Protein AF-A0A6G1E5D6-F1 (afdb_monomer)

InterPro domains:
  IPR006311 Twin-arginine translocation pathway, signal sequence [PS51318] (1-27)

Sequence (152 aa):
MAARRFLLRAIALGLGSAAAGSLHAVATWKPPESVLNFIPVIRDHLLESVQGLQSALLRAHPLYGAHLRDVRARARAEIDLKRVDAVGPDGDSSAATDLRLLLALLAARDGRTDEALRLYAEAARDSPFDKRPRALAYHLCCMCGRREEARW

Solvent-accessible surface area (backbone atoms only — not comparable to full-atom values): 8348 Å² total; per-residue (Å²): 120,69,68,62,59,51,51,52,51,53,50,53,54,55,50,49,56,56,47,49,55,53,50,49,55,58,70,70,55,78,78,58,80,90,44,62,88,46,42,69,64,53,50,49,54,51,52,50,51,52,40,45,52,52,15,61,76,69,75,46,81,44,80,49,73,70,53,34,54,50,52,50,53,50,45,52,54,50,32,58,53,36,55,60,55,31,73,44,100,83,33,67,52,62,63,32,38,53,44,35,51,50,54,16,54,54,28,41,73,74,68,37,48,68,62,14,45,52,34,22,52,52,33,31,67,78,36,75,85,52,62,60,33,37,54,52,38,29,51,49,22,53,76,70,70,39,57,88,74,35,84,97

Stru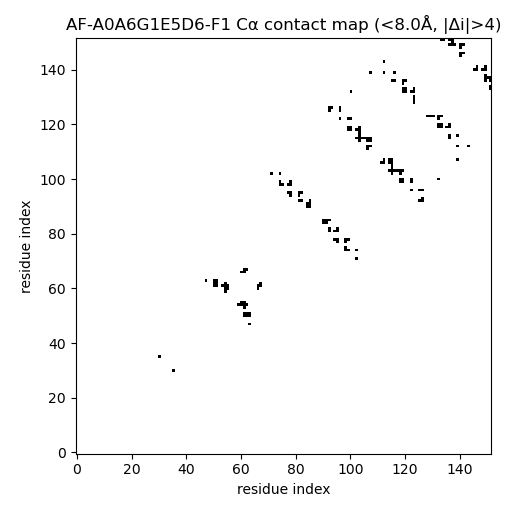cture (mmCIF, N/CA/C/O backbone):
data_AF-A0A6G1E5D6-F1
#
_entry.id   AF-A0A6G1E5D6-F1
#
loop_
_atom_site.group_PDB
_atom_site.id
_atom_site.type_symbol
_atom_site.label_atom_id
_atom_site.label_alt_id
_atom_site.label_comp_id
_atom_site.label_asym_id
_atom_site.label_entity_id
_atom_site.label_seq_id
_atom_site.pdbx_PDB_ins_code
_atom_site.Cartn_x
_atom_site.Cartn_y
_atom_site.Cartn_z
_atom_site.occupancy
_atom_site.B_iso_or_equiv
_atom_site.auth_seq_id
_atom_site.auth_comp_id
_atom_site.auth_asym_id
_atom_site.auth_atom_id
_atom_site.pdbx_PDB_model_num
ATOM 1 N N . MET A 1 1 ? 4.015 16.359 -20.964 1.00 43.47 1 MET A N 1
ATOM 2 C CA . MET A 1 1 ? 4.160 15.144 -20.119 1.00 43.47 1 MET A CA 1
ATOM 3 C C . MET A 1 1 ? 4.682 15.412 -18.697 1.00 43.47 1 MET A C 1
ATOM 5 O O . MET A 1 1 ? 4.262 14.702 -17.791 1.00 43.47 1 MET A O 1
ATOM 9 N N . ALA A 1 2 ? 5.510 16.439 -18.449 1.00 34.78 2 ALA A N 1
ATOM 10 C CA . ALA A 1 2 ? 6.005 16.784 -17.103 1.00 34.78 2 ALA A CA 1
ATOM 11 C C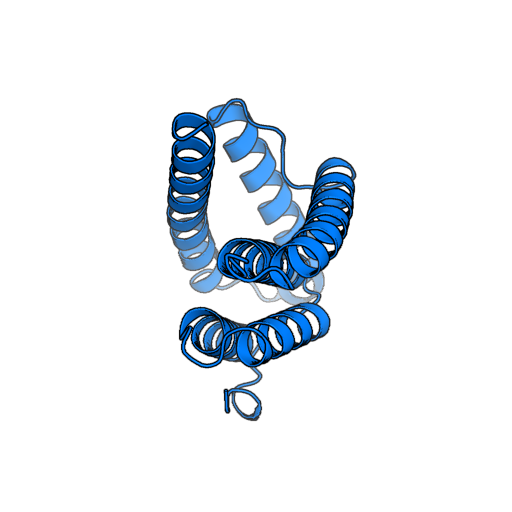 . ALA A 1 2 ? 4.908 17.233 -16.106 1.00 34.78 2 ALA A C 1
ATOM 13 O O . ALA A 1 2 ? 4.924 16.827 -14.946 1.00 34.78 2 ALA A O 1
ATOM 14 N N . ALA A 1 3 ? 3.898 17.977 -16.569 1.00 28.53 3 ALA A N 1
ATOM 15 C CA . ALA A 1 3 ? 2.814 18.497 -15.725 1.00 28.53 3 ALA A CA 1
ATOM 16 C C . ALA A 1 3 ? 1.979 17.404 -15.020 1.00 28.53 3 ALA A C 1
ATOM 18 O O . ALA A 1 3 ? 1.558 17.579 -13.881 1.00 28.53 3 ALA A O 1
ATOM 19 N N . ARG A 1 4 ? 1.802 16.232 -15.651 1.00 33.22 4 ARG A N 1
ATOM 20 C CA . ARG A 1 4 ? 1.031 15.103 -15.092 1.00 33.22 4 ARG A CA 1
ATOM 21 C C . ARG A 1 4 ? 1.759 14.411 -13.930 1.00 33.22 4 ARG A C 1
ATOM 23 O O . ARG A 1 4 ? 1.118 13.974 -12.981 1.00 33.22 4 ARG A O 1
ATOM 30 N N . ARG A 1 5 ? 3.097 14.356 -13.976 1.00 39.41 5 ARG A N 1
ATOM 31 C CA . ARG A 1 5 ? 3.938 13.804 -12.895 1.00 39.41 5 ARG A CA 1
ATOM 32 C C . ARG A 1 5 ? 4.012 14.754 -11.693 1.00 39.41 5 ARG A C 1
ATOM 34 O O . ARG A 1 5 ? 4.010 14.293 -10.557 1.00 39.41 5 ARG A O 1
ATOM 41 N N . PHE A 1 6 ? 4.011 16.066 -11.935 1.00 35.75 6 PHE A N 1
ATOM 42 C CA . PHE A 1 6 ? 3.924 17.081 -10.877 1.00 35.75 6 PHE A CA 1
ATOM 43 C C . PHE A 1 6 ? 2.566 17.074 -10.166 1.00 35.75 6 PHE A C 1
ATOM 45 O O . PHE A 1 6 ? 2.528 17.146 -8.941 1.00 35.75 6 PHE A O 1
ATOM 52 N N . LEU A 1 7 ? 1.469 16.898 -10.908 1.00 36.09 7 LEU A N 1
ATOM 53 C CA . LEU A 1 7 ? 0.124 16.816 -10.333 1.00 36.09 7 LEU A CA 1
ATOM 54 C C . LEU A 1 7 ? -0.041 15.583 -9.425 1.00 36.09 7 LEU A C 1
ATOM 56 O O . LEU A 1 7 ? -0.566 15.695 -8.323 1.00 36.09 7 LEU A O 1
ATOM 60 N N . LEU A 1 8 ? 0.484 14.424 -9.839 1.00 39.41 8 LEU A N 1
ATOM 61 C CA . LEU A 1 8 ? 0.474 13.201 -9.026 1.00 39.41 8 LEU A CA 1
ATOM 62 C C . LEU A 1 8 ? 1.326 13.331 -7.754 1.00 39.41 8 LEU A C 1
ATOM 64 O O . LEU A 1 8 ? 0.907 12.875 -6.694 1.00 39.41 8 LEU A O 1
ATOM 68 N N . ARG A 1 9 ? 2.485 14.000 -7.828 1.00 41.09 9 ARG A N 1
ATOM 69 C CA . ARG A 1 9 ? 3.339 14.261 -6.656 1.00 41.09 9 ARG A CA 1
ATOM 70 C C . ARG A 1 9 ? 2.705 15.254 -5.679 1.00 41.09 9 ARG A C 1
ATOM 72 O O . ARG A 1 9 ? 2.774 15.031 -4.475 1.00 41.09 9 ARG A O 1
ATOM 79 N N . ALA A 1 10 ? 2.046 16.300 -6.178 1.00 37.09 10 ALA A N 1
ATOM 80 C CA . ALA A 1 10 ? 1.336 17.274 -5.348 1.00 37.09 10 ALA A CA 1
ATOM 81 C C . ALA A 1 10 ? 0.106 16.660 -4.653 1.00 37.09 10 ALA A C 1
ATOM 83 O O . ALA A 1 10 ? -0.123 16.912 -3.472 1.00 37.09 10 ALA A O 1
ATOM 84 N N . ILE A 1 11 ? -0.636 15.791 -5.348 1.00 45.81 11 ILE A N 1
ATOM 85 C CA . ILE A 1 11 ? -1.771 15.051 -4.776 1.00 45.81 11 ILE A CA 1
ATOM 86 C C . ILE A 1 11 ? -1.288 14.021 -3.743 1.00 45.81 11 ILE A C 1
ATOM 88 O O . ILE A 1 11 ? -1.881 13.916 -2.673 1.00 45.81 11 ILE A O 1
ATOM 92 N N . ALA A 1 12 ? -0.184 13.312 -4.004 1.00 43.81 12 ALA A N 1
ATOM 93 C CA . ALA A 1 12 ? 0.395 12.356 -3.056 1.00 43.81 12 ALA A CA 1
ATOM 94 C C . ALA A 1 12 ? 0.923 13.031 -1.774 1.00 43.81 12 ALA A C 1
ATOM 96 O O . ALA A 1 12 ? 0.718 12.511 -0.678 1.00 43.81 12 ALA A O 1
ATOM 97 N N . LEU A 1 13 ? 1.550 14.209 -1.888 1.00 46.84 13 LEU A N 1
ATOM 98 C CA . LEU A 1 13 ? 2.029 14.988 -0.738 1.00 46.84 13 LEU A CA 1
ATOM 99 C C . LEU A 1 13 ? 0.879 15.632 0.056 1.00 46.84 13 LEU A C 1
ATOM 101 O O . LEU A 1 13 ? 0.926 15.643 1.285 1.00 46.84 13 LEU A O 1
ATOM 105 N N . GLY A 1 14 ? -0.174 16.102 -0.623 1.00 39.97 14 GLY A N 1
ATOM 106 C CA . GLY A 1 14 ? -1.384 16.634 0.017 1.00 39.97 14 GLY A CA 1
ATOM 107 C C . GLY A 1 14 ? -2.233 15.563 0.714 1.00 39.97 14 GLY A C 1
ATOM 108 O O . GLY A 1 14 ? -2.779 15.814 1.787 1.00 39.97 14 GLY A O 1
ATOM 109 N N . LEU A 1 15 ? -2.306 14.345 0.160 1.00 45.38 15 LEU A N 1
ATOM 110 C CA . LEU A 1 15 ? -2.909 13.200 0.852 1.00 45.38 15 LEU A CA 1
ATOM 111 C C . LEU A 1 15 ? -2.077 12.767 2.063 1.00 45.38 15 LEU A C 1
ATOM 113 O O . LEU A 1 15 ? -2.656 12.418 3.087 1.00 45.38 15 LEU A O 1
ATOM 117 N N . GLY A 1 16 ? -0.746 12.800 1.964 1.00 48.44 16 GLY A N 1
ATOM 118 C CA . GLY A 1 16 ? 0.153 12.369 3.035 1.00 48.44 16 GLY A CA 1
ATOM 119 C C . GLY A 1 16 ? 0.042 13.211 4.309 1.00 48.44 16 GLY A C 1
ATOM 120 O O . GLY A 1 16 ? 0.004 12.654 5.404 1.00 48.44 16 GLY A O 1
ATOM 121 N N . SER A 1 17 ? -0.069 14.538 4.192 1.00 47.91 17 SER A N 1
ATOM 122 C CA . SER A 1 17 ? -0.168 15.436 5.354 1.00 47.91 17 SER A CA 1
ATOM 123 C C . SER A 1 17 ? -1.555 15.422 6.007 1.00 47.91 17 SER A C 1
ATOM 125 O O . SER A 1 17 ? -1.655 15.379 7.235 1.00 47.91 17 SER A O 1
ATOM 127 N N . ALA A 1 18 ? -2.627 15.372 5.209 1.00 48.56 18 ALA A N 1
ATOM 128 C CA . ALA A 1 18 ? -3.993 15.229 5.717 1.00 48.56 18 ALA A CA 1
ATOM 129 C C . ALA A 1 18 ? -4.225 13.851 6.368 1.00 48.56 18 ALA A C 1
ATOM 131 O O . ALA A 1 18 ? -4.875 13.763 7.414 1.00 48.56 18 ALA A O 1
ATOM 132 N N . ALA A 1 19 ? -3.634 12.786 5.808 1.00 51.09 19 ALA A N 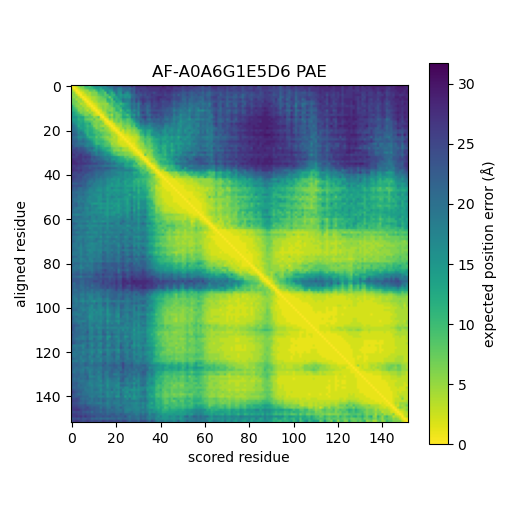1
ATOM 133 C CA . ALA A 1 19 ? -3.639 11.453 6.407 1.00 51.09 19 ALA A CA 1
ATOM 134 C C . ALA A 1 19 ? -2.827 11.410 7.709 1.00 51.09 19 ALA A C 1
ATOM 136 O O . ALA A 1 19 ? -3.278 10.805 8.671 1.00 51.09 19 ALA A O 1
ATOM 137 N N . ALA A 1 20 ? -1.672 12.080 7.788 1.00 52.66 20 ALA A N 1
ATOM 138 C CA . ALA A 1 20 ? -0.853 12.103 9.003 1.00 52.66 20 ALA A CA 1
ATOM 139 C C . ALA A 1 20 ? -1.560 12.787 10.189 1.00 52.66 20 ALA A C 1
ATOM 141 O O . ALA A 1 20 ? -1.502 12.279 11.308 1.00 52.66 20 ALA A O 1
ATOM 142 N N . GLY A 1 21 ? -2.271 13.897 9.953 1.00 49.84 21 GLY A N 1
ATOM 143 C CA . GLY A 1 21 ? -3.038 14.589 10.998 1.00 49.84 21 GLY A CA 1
ATOM 144 C C . GLY A 1 21 ? -4.246 13.786 11.493 1.00 49.84 21 GLY A C 1
ATOM 145 O O . GLY A 1 21 ? -4.483 13.688 12.696 1.00 49.84 21 GLY A O 1
ATOM 146 N N . SER A 1 22 ? -4.972 13.143 10.577 1.00 53.53 22 SER A N 1
ATOM 147 C CA . SER A 1 22 ? -6.103 12.272 10.926 1.00 53.53 22 SER A CA 1
ATOM 148 C C . SER A 1 22 ? -5.649 10.959 11.582 1.00 53.53 22 SER A C 1
ATOM 150 O O . SER A 1 22 ? -6.260 10.527 12.556 1.00 53.53 22 SER A O 1
ATOM 152 N N . LEU A 1 23 ? -4.522 10.380 11.153 1.00 52.88 23 LEU A N 1
ATOM 153 C CA . LEU A 1 23 ? -3.875 9.244 11.820 1.00 52.88 23 LEU A CA 1
ATOM 154 C C . LEU A 1 23 ? -3.392 9.603 13.229 1.00 52.88 23 LEU A C 1
ATOM 156 O O . LEU A 1 23 ? -3.541 8.784 14.129 1.00 52.88 23 LEU A O 1
ATOM 160 N N . HIS A 1 24 ? -2.863 10.811 13.455 1.00 54.00 24 HIS A N 1
ATOM 161 C CA . HIS A 1 24 ? -2.460 11.260 14.791 1.00 54.00 24 HIS A CA 1
ATOM 162 C C . HIS A 1 24 ? -3.662 11.417 15.738 1.00 54.00 24 HIS A C 1
ATOM 164 O O . HIS A 1 24 ? -3.609 10.970 16.885 1.00 54.00 24 HIS A O 1
ATOM 170 N N . ALA A 1 25 ? -4.771 11.982 15.253 1.00 55.12 25 ALA A N 1
ATOM 171 C CA . ALA A 1 25 ? -6.004 12.105 16.030 1.00 55.12 25 ALA A CA 1
ATOM 172 C 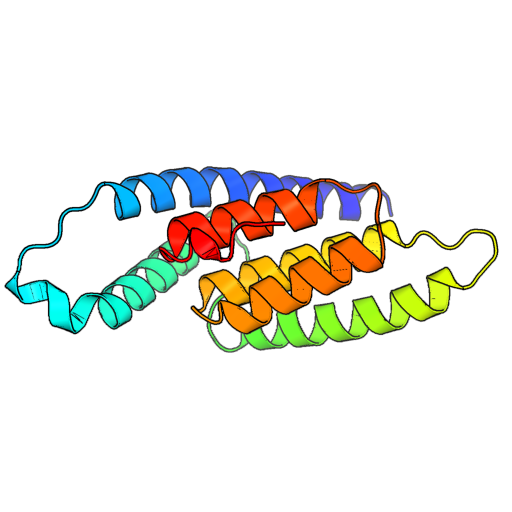C . ALA A 1 25 ? -6.620 10.731 16.361 1.00 55.12 25 ALA A C 1
ATOM 174 O O . ALA A 1 25 ? -7.051 10.502 17.487 1.00 55.12 25 ALA A O 1
ATOM 175 N N . VAL A 1 26 ? -6.588 9.781 15.420 1.00 57.72 26 VAL A N 1
ATOM 176 C CA . VAL A 1 26 ? -7.026 8.395 15.662 1.00 57.72 26 VAL A CA 1
ATOM 177 C C . VAL A 1 26 ? -6.067 7.651 16.601 1.00 57.72 26 VAL A C 1
ATOM 179 O O . VAL A 1 26 ? -6.521 6.892 17.449 1.00 57.72 26 VAL A O 1
ATOM 182 N N . ALA A 1 27 ? -4.755 7.884 16.505 1.00 52.91 27 ALA A N 1
ATOM 183 C CA . ALA A 1 27 ? -3.752 7.239 17.359 1.00 52.91 27 ALA A CA 1
ATOM 184 C C . ALA A 1 27 ? -3.779 7.731 18.815 1.00 52.91 27 ALA A C 1
ATOM 186 O O . ALA A 1 27 ? -3.386 7.000 19.722 1.00 52.91 27 ALA A O 1
ATOM 187 N N . THR A 1 28 ? -4.223 8.969 19.043 1.00 57.03 28 THR A N 1
ATOM 188 C CA . THR A 1 28 ? -4.365 9.568 20.382 1.00 57.03 28 THR A CA 1
ATOM 189 C C . THR A 1 28 ? -5.756 9.368 20.980 1.00 57.03 28 THR A C 1
ATOM 191 O O . THR A 1 28 ? -5.958 9.614 22.172 1.00 57.03 28 THR A O 1
ATOM 194 N N . TRP A 1 29 ? -6.713 8.878 20.190 1.00 55.81 29 TRP A N 1
ATOM 195 C CA . TRP A 1 29 ? -8.048 8.563 20.670 1.00 55.81 29 TRP A CA 1
ATOM 196 C C . TRP A 1 29 ? -8.017 7.328 21.577 1.00 55.81 29 TRP A C 1
ATOM 198 O O . TRP A 1 29 ? -7.638 6.235 21.162 1.00 55.81 29 TRP A O 1
ATOM 208 N N . LYS A 1 30 ? -8.441 7.500 22.834 1.00 57.34 30 LYS A N 1
ATOM 209 C CA . LYS A 1 30 ? -8.748 6.396 23.750 1.00 57.34 30 LYS A CA 1
ATOM 210 C C . LYS A 1 30 ? -10.249 6.102 23.679 1.00 57.34 30 LYS A C 1
ATOM 212 O O . LYS A 1 30 ? -11.022 6.854 24.278 1.00 57.34 30 LYS A O 1
ATOM 217 N N . PRO A 1 31 ? -10.685 5.063 22.944 1.00 54.88 31 PRO A N 1
ATOM 218 C CA . PRO A 1 31 ? -12.094 4.711 22.900 1.00 54.88 31 PRO A CA 1
ATOM 219 C C . PRO A 1 31 ? -12.553 4.164 24.267 1.00 54.88 31 PRO A C 1
ATOM 221 O O . PRO A 1 31 ? -11.785 3.466 24.932 1.00 54.88 31 PRO A O 1
ATOM 224 N N . PRO A 1 32 ? -13.790 4.464 24.702 1.00 56.59 32 PRO A N 1
ATOM 225 C CA . PRO A 1 32 ? -14.372 3.863 25.900 1.00 56.59 32 PRO A CA 1
ATOM 226 C C . PRO A 1 32 ? -14.538 2.343 25.735 1.00 56.59 32 PRO A C 1
ATOM 228 O O . PRO A 1 32 ? -14.737 1.855 24.622 1.00 56.59 32 PRO A O 1
ATOM 231 N N . GLU A 1 33 ? -14.477 1.588 26.840 1.00 54.19 33 GLU A N 1
ATOM 232 C CA . GLU A 1 33 ? -14.440 0.111 26.834 1.00 54.19 33 GLU A CA 1
ATOM 233 C C . GLU A 1 33 ? -15.619 -0.542 26.091 1.00 54.19 33 GLU A C 1
ATOM 235 O O . GLU A 1 33 ? -15.462 -1.594 25.473 1.00 54.19 33 GLU A O 1
ATOM 240 N N . SER A 1 34 ? -16.779 0.118 26.053 1.00 53.00 34 SER A N 1
ATOM 241 C CA . SER A 1 34 ? -17.971 -0.329 25.318 1.00 53.00 34 SER A CA 1
ATOM 242 C C . SER A 1 34 ? -17.808 -0.342 23.792 1.00 53.00 34 SER A C 1
ATOM 244 O O . SER A 1 34 ? -18.571 -1.008 23.093 1.00 53.00 34 SER A O 1
ATOM 246 N N . VAL A 1 35 ? -16.814 0.375 23.262 1.00 50.03 35 VAL A N 1
ATOM 247 C CA . VAL A 1 35 ? -16.557 0.532 21.823 1.00 50.03 35 VAL A CA 1
ATOM 248 C C . VAL A 1 35 ? -15.475 -0.441 21.342 1.00 50.03 35 VAL A C 1
ATOM 250 O O . VAL A 1 35 ? -15.365 -0.665 20.138 1.00 50.03 35 VAL A O 1
ATOM 253 N N . LEU A 1 36 ? -14.730 -1.084 22.257 1.00 45.56 36 LEU A N 1
ATOM 254 C CA . LEU A 1 36 ? -13.584 -1.960 21.960 1.00 45.56 36 LEU A CA 1
ATOM 255 C C . LEU A 1 36 ? -13.913 -3.082 20.958 1.00 45.56 36 LEU A C 1
ATOM 257 O O . LEU A 1 36 ? -13.126 -3.347 20.051 1.00 45.56 36 LEU A O 1
ATOM 261 N N . ASN A 1 37 ? -15.109 -3.670 21.057 1.00 48.34 37 ASN A N 1
ATOM 262 C CA . ASN A 1 37 ? -15.561 -4.745 20.163 1.00 48.34 37 ASN A CA 1
ATOM 263 C C . ASN A 1 37 ? -15.979 -4.258 18.761 1.00 48.34 37 ASN A C 1
ATOM 265 O O . ASN A 1 37 ? -16.056 -5.057 17.832 1.00 48.34 37 ASN A O 1
ATOM 269 N N . PHE A 1 38 ? -16.225 -2.956 18.588 1.00 49.47 38 PHE A N 1
ATOM 270 C CA . PHE A 1 38 ? -16.635 -2.338 17.321 1.00 49.47 38 PHE A CA 1
ATOM 271 C C . PHE A 1 38 ? -15.516 -1.524 16.658 1.00 49.47 38 PHE A C 1
ATOM 273 O O . PHE A 1 38 ? -15.725 -0.968 15.578 1.00 49.47 38 PHE A O 1
ATOM 280 N N . ILE A 1 39 ? -14.329 -1.464 17.276 1.00 56.69 39 ILE A N 1
ATOM 281 C CA . ILE A 1 39 ? -13.190 -0.656 16.813 1.00 56.69 39 ILE A CA 1
ATOM 282 C C . ILE A 1 39 ? -12.876 -0.858 15.328 1.00 56.69 39 ILE A C 1
ATOM 284 O O . ILE A 1 39 ? -12.707 0.156 14.655 1.00 56.69 39 ILE A O 1
ATOM 288 N N . PRO A 1 40 ? -12.815 -2.086 14.774 1.00 58.69 40 PRO A N 1
ATOM 289 C CA . PRO A 1 40 ? -12.474 -2.257 13.364 1.00 58.69 40 PRO A CA 1
ATOM 290 C C . PRO A 1 40 ? -13.523 -1.616 12.449 1.00 58.69 40 PRO A C 1
ATOM 292 O O . PRO A 1 40 ? -13.186 -0.797 11.602 1.00 58.69 40 PRO A O 1
ATOM 295 N N . VAL A 1 41 ? -14.806 -1.901 12.695 1.00 58.97 41 VAL A N 1
ATOM 296 C CA . VAL A 1 41 ? -15.924 -1.426 11.864 1.00 58.97 41 VAL A CA 1
ATOM 297 C C . VAL A 1 41 ? -16.089 0.090 11.958 1.00 58.97 41 VAL A C 1
ATOM 299 O O . VAL A 1 41 ? -16.263 0.753 10.936 1.00 58.97 41 VAL A O 1
ATOM 302 N N . ILE A 1 42 ? -16.004 0.652 13.168 1.00 63.66 42 ILE A N 1
ATOM 303 C CA . ILE A 1 42 ? -16.112 2.098 13.400 1.00 63.66 42 ILE A CA 1
ATOM 304 C C . ILE A 1 42 ? -14.920 2.826 12.783 1.00 63.66 42 ILE A C 1
ATOM 306 O O . ILE A 1 42 ? -15.100 3.853 12.133 1.00 63.66 42 ILE A O 1
ATOM 310 N N . ARG A 1 43 ? -13.705 2.291 12.938 1.00 64.38 43 ARG A N 1
ATOM 311 C CA . ARG A 1 43 ? -12.505 2.866 12.328 1.00 64.38 43 ARG A CA 1
ATOM 312 C C . ARG A 1 43 ? -12.617 2.885 10.808 1.00 64.38 43 ARG A C 1
ATOM 314 O O . ARG A 1 43 ? -12.301 3.906 10.204 1.00 64.38 43 ARG A O 1
ATOM 321 N N . ASP A 1 44 ? -13.088 1.800 10.204 1.00 66.81 44 ASP A N 1
ATOM 322 C CA . ASP A 1 44 ? -13.222 1.703 8.752 1.00 66.81 44 ASP A CA 1
ATOM 323 C C . ASP A 1 44 ? -14.296 2.678 8.232 1.00 66.81 44 ASP A C 1
ATOM 325 O O . ASP A 1 44 ? -14.026 3.436 7.302 1.00 66.81 44 ASP A O 1
ATOM 329 N N . HIS A 1 45 ? -15.451 2.788 8.905 1.00 70.56 45 HIS A N 1
ATOM 330 C CA . HIS A 1 45 ? -16.489 3.775 8.560 1.00 70.56 45 HIS A CA 1
ATOM 331 C C . HIS A 1 45 ? -16.008 5.225 8.711 1.00 70.56 45 HIS A C 1
ATOM 333 O O . HIS A 1 45 ? -16.308 6.075 7.869 1.00 70.56 45 HIS A O 1
ATOM 339 N N . LEU A 1 46 ? -15.255 5.530 9.772 1.00 72.12 46 LEU A N 1
ATOM 340 C CA . LEU A 1 46 ? -14.672 6.856 9.976 1.00 72.12 46 LEU A CA 1
ATOM 341 C C . LEU A 1 46 ? -13.645 7.178 8.886 1.00 72.12 46 LEU A C 1
ATOM 343 O O . LEU A 1 46 ? -13.662 8.279 8.337 1.00 72.12 46 LE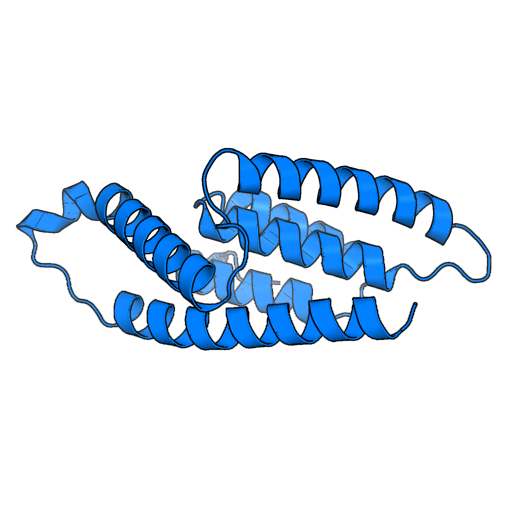U A O 1
ATOM 347 N N . LEU A 1 47 ? -12.788 6.220 8.527 1.00 71.56 47 LEU A N 1
ATOM 348 C CA . LEU A 1 47 ? -11.810 6.380 7.451 1.00 71.56 47 LEU A CA 1
ATOM 349 C C . LEU A 1 47 ? -12.486 6.600 6.094 1.00 71.56 47 LEU A C 1
ATOM 351 O O . LEU A 1 47 ? -12.072 7.494 5.354 1.00 71.56 47 LEU A O 1
ATOM 355 N N . GLU A 1 48 ? -13.525 5.832 5.768 1.00 74.31 48 GLU A N 1
ATOM 356 C CA . GLU A 1 48 ? -14.301 6.016 4.537 1.00 74.31 48 GLU A CA 1
ATOM 357 C C . GLU A 1 48 ? -14.999 7.380 4.507 1.00 74.31 48 GLU A C 1
ATOM 359 O O . GLU A 1 48 ? -14.943 8.077 3.493 1.00 74.31 48 GLU A O 1
ATOM 364 N N . SER A 1 49 ? -15.574 7.810 5.634 1.00 70.06 49 SER A N 1
ATOM 365 C CA . SER A 1 49 ? -16.244 9.110 5.761 1.00 70.06 49 SER A CA 1
ATOM 366 C C . SER A 1 49 ? -15.271 10.277 5.573 1.00 70.06 49 SER A C 1
ATOM 368 O O . SER A 1 49 ? -15.542 11.201 4.802 1.00 70.06 49 SER A O 1
ATOM 370 N N . VAL A 1 50 ? -14.103 10.221 6.221 1.00 75.88 50 VAL A N 1
ATOM 371 C CA . VAL A 1 50 ? -13.048 11.239 6.084 1.00 75.88 50 VAL A CA 1
ATOM 372 C C . VAL A 1 50 ? -12.520 11.284 4.650 1.00 75.88 50 VAL A C 1
ATOM 374 O O . VAL A 1 50 ? -12.336 12.368 4.101 1.00 75.88 50 VAL A O 1
ATOM 377 N N . GLN A 1 51 ? -12.333 10.132 4.003 1.00 71.38 51 GLN A N 1
ATOM 378 C CA . GLN A 1 51 ? -11.908 10.079 2.602 1.00 71.38 51 GLN A CA 1
ATOM 379 C C . GLN A 1 51 ? -12.971 10.611 1.645 1.00 71.38 51 GLN A C 1
ATOM 381 O O . GLN A 1 51 ? -12.630 11.328 0.705 1.00 71.38 51 GLN A O 1
ATOM 386 N N . GLY A 1 52 ? -14.246 10.294 1.878 1.00 72.94 52 GLY A N 1
ATOM 387 C CA 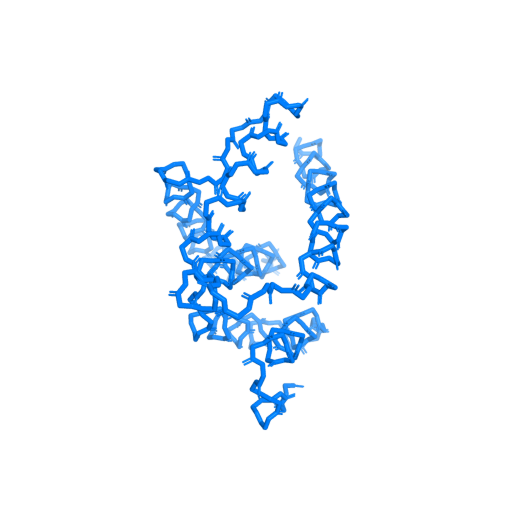. GLY A 1 52 ? -15.363 10.859 1.128 1.00 72.94 52 GLY A CA 1
ATOM 388 C C . GLY A 1 52 ? -15.350 12.383 1.200 1.00 72.94 52 GLY A C 1
ATOM 389 O O . GLY A 1 52 ? -15.317 13.047 0.162 1.00 72.94 52 GLY A O 1
ATOM 390 N N . LEU A 1 53 ? -15.248 12.935 2.410 1.00 73.62 53 LEU A N 1
ATOM 391 C CA . LEU A 1 53 ? -15.174 14.378 2.631 1.00 73.62 53 LEU A CA 1
ATOM 392 C C . LEU A 1 53 ? -13.940 15.009 1.969 1.00 73.62 53 LEU A C 1
ATOM 394 O O . LEU A 1 53 ? -14.061 15.998 1.248 1.00 73.62 53 LEU A O 1
ATOM 398 N N . GLN A 1 54 ? -12.759 14.418 2.157 1.00 73.81 54 GLN A N 1
ATOM 399 C CA . GLN A 1 54 ? -11.521 14.903 1.548 1.00 73.81 54 GLN A CA 1
ATOM 400 C C . GLN A 1 54 ? -11.598 14.874 0.016 1.00 73.81 54 GLN A C 1
ATOM 402 O O . GLN A 1 54 ? -11.173 15.821 -0.641 1.00 73.81 54 GLN A O 1
ATOM 407 N N . SER A 1 55 ? -12.167 13.817 -0.566 1.00 72.19 55 SER A N 1
ATOM 408 C CA . SER A 1 55 ? -12.327 13.700 -2.017 1.00 72.19 55 SER A CA 1
ATOM 409 C C . SER A 1 55 ? -13.270 14.764 -2.579 1.00 72.19 55 SER A C 1
ATOM 411 O O . SER A 1 55 ? -12.938 15.398 -3.579 1.00 72.19 55 SER A O 1
ATOM 413 N N . ALA A 1 56 ? -14.375 15.051 -1.884 1.00 72.19 56 ALA A N 1
ATOM 414 C CA . ALA A 1 56 ? -15.301 16.113 -2.254 1.00 72.19 56 ALA A CA 1
ATOM 415 C C . ALA A 1 56 ? -14.627 17.495 -2.203 1.00 72.19 56 ALA A C 1
ATOM 417 O O . ALA A 1 56 ? -14.736 18.266 -3.158 1.00 72.19 56 ALA A O 1
ATOM 418 N N . LEU A 1 57 ? -13.866 17.780 -1.138 1.00 73.81 57 LEU A N 1
ATOM 419 C CA . LEU A 1 57 ? -13.110 19.031 -0.990 1.00 73.81 57 LEU A CA 1
ATOM 420 C C . LEU A 1 57 ? -12.064 19.213 -2.097 1.00 73.81 57 LEU A C 1
ATOM 422 O O . LEU A 1 57 ? -11.909 20.307 -2.634 1.00 73.81 57 LEU A O 1
ATOM 426 N N . LEU A 1 58 ? -11.371 18.136 -2.466 1.00 76.50 58 LEU A N 1
ATOM 427 C CA . LEU A 1 58 ? -10.344 18.146 -3.508 1.00 76.50 58 LEU A CA 1
ATOM 428 C C . LEU A 1 58 ? -10.910 18.014 -4.930 1.00 76.50 58 LEU A C 1
ATOM 430 O O . LEU A 1 58 ? -10.133 18.018 -5.885 1.00 76.50 58 LEU A O 1
ATOM 434 N N . ARG A 1 59 ? -12.236 17.875 -5.090 1.00 78.81 59 ARG A N 1
ATOM 435 C CA . ARG A 1 59 ? -12.899 17.532 -6.365 1.00 78.81 59 ARG A CA 1
ATOM 436 C C . ARG A 1 59 ? -12.263 16.306 -7.040 1.00 78.81 59 ARG A C 1
ATOM 438 O O . ARG A 1 59 ? -12.131 16.242 -8.262 1.00 78.81 59 ARG A O 1
ATOM 445 N N . ALA A 1 60 ? -11.840 15.349 -6.222 1.00 77.25 60 ALA A N 1
ATOM 446 C CA . ALA A 1 60 ? -11.204 14.107 -6.628 1.00 77.25 60 ALA A CA 1
ATOM 447 C C . ALA A 1 60 ? -12.163 12.926 -6.438 1.00 77.25 60 ALA A C 1
ATOM 449 O O . ALA A 1 60 ? -13.167 13.022 -5.735 1.00 77.25 60 ALA A O 1
ATOM 450 N N . HIS A 1 61 ? -11.839 11.788 -7.051 1.00 73.12 61 HIS A N 1
ATOM 451 C CA . HIS A 1 61 ? -12.608 10.569 -6.834 1.00 73.12 61 HIS A CA 1
ATOM 452 C C . HIS A 1 61 ? -12.254 9.963 -5.468 1.00 73.12 61 HIS A C 1
ATOM 454 O O . HIS A 1 61 ? -11.069 9.878 -5.128 1.00 73.12 61 HIS A O 1
ATOM 460 N N . PRO A 1 62 ? -13.249 9.534 -4.678 1.00 69.25 62 PRO A N 1
ATOM 461 C CA . PRO A 1 62 ? -12.993 8.914 -3.391 1.00 69.25 62 PRO A CA 1
ATOM 462 C C . PRO A 1 62 ? -12.238 7.594 -3.536 1.00 69.25 62 PRO A C 1
ATOM 464 O O . PRO A 1 62 ? -12.617 6.730 -4.323 1.00 69.25 62 PRO A O 1
ATOM 467 N N . LEU A 1 63 ? -11.207 7.391 -2.715 1.00 71.12 63 LEU A N 1
ATOM 468 C CA . LEU A 1 63 ? -10.401 6.166 -2.706 1.00 71.12 63 LEU A CA 1
ATOM 469 C C . LEU A 1 63 ? -11.011 5.051 -1.835 1.00 71.12 63 LEU A C 1
ATOM 471 O O . LEU A 1 63 ? -10.285 4.369 -1.109 1.00 71.12 63 LEU A O 1
ATOM 475 N N . TYR A 1 64 ? -12.321 4.821 -1.932 1.00 71.38 64 TYR A N 1
ATOM 476 C CA . TYR A 1 64 ? -13.017 3.709 -1.269 1.00 71.38 64 TYR A CA 1
ATOM 477 C C . TYR A 1 64 ? -13.806 2.853 -2.276 1.00 71.38 64 TYR A C 1
ATOM 479 O O . TYR A 1 64 ? -13.970 3.213 -3.446 1.00 71.38 64 TYR A O 1
ATOM 487 N N . GLY A 1 65 ? -14.265 1.677 -1.837 1.00 75.19 65 GLY A N 1
ATOM 488 C CA . GLY A 1 65 ? -15.168 0.820 -2.609 1.00 75.19 65 GLY A CA 1
ATOM 489 C C . GLY A 1 65 ? -14.660 0.426 -4.006 1.00 75.19 65 GLY A C 1
ATOM 490 O O . GLY A 1 65 ? -13.539 -0.057 -4.175 1.00 75.19 65 GLY A O 1
ATOM 491 N N . ALA A 1 66 ? -15.517 0.583 -5.022 1.00 79.81 66 ALA A N 1
ATOM 492 C CA . ALA A 1 66 ? -15.230 0.167 -6.398 1.00 79.81 66 ALA A CA 1
ATOM 493 C C . ALA A 1 66 ? -14.085 0.959 -7.045 1.00 79.81 66 ALA A C 1
ATOM 495 O O . ALA A 1 66 ? -13.268 0.371 -7.753 1.00 79.81 66 ALA A O 1
ATOM 496 N N . HIS A 1 67 ? -13.985 2.261 -6.762 1.00 77.50 67 HIS A N 1
ATOM 497 C CA . HIS A 1 67 ? -12.942 3.102 -7.343 1.00 77.50 67 HIS A CA 1
ATOM 498 C C . HIS A 1 67 ? -11.548 2.690 -6.858 1.00 77.50 67 HIS A C 1
ATOM 500 O O . HIS A 1 67 ? -10.619 2.582 -7.652 1.00 77.50 67 HIS A O 1
ATOM 506 N N . LEU A 1 68 ? -11.411 2.352 -5.574 1.00 79.44 68 LEU A N 1
ATOM 507 C CA . LEU A 1 68 ? -10.168 1.799 -5.040 1.00 79.44 68 LEU A CA 1
ATOM 508 C C . LEU A 1 68 ? -9.752 0.501 -5.748 1.00 79.44 68 LEU A C 1
ATOM 510 O O . LEU A 1 68 ? -8.572 0.315 -6.050 1.00 79.44 68 LEU A O 1
ATOM 514 N N . ARG A 1 69 ? -10.706 -0.410 -5.992 1.00 82.69 69 ARG A N 1
ATOM 515 C CA . ARG A 1 69 ? -10.430 -1.676 -6.690 1.00 82.69 69 ARG A CA 1
ATOM 516 C C . ARG A 1 69 ? -9.924 -1.430 -8.109 1.00 82.69 69 ARG A C 1
ATOM 518 O O . ARG A 1 69 ? -8.954 -2.062 -8.515 1.00 82.69 69 ARG A O 1
ATOM 525 N N . ASP A 1 70 ? -10.527 -0.480 -8.815 1.00 83.12 70 ASP A N 1
ATOM 526 C CA . ASP A 1 70 ? -10.095 -0.060 -10.150 1.00 83.12 70 ASP A CA 1
ATOM 527 C C . ASP A 1 70 ? -8.689 0.567 -10.125 1.00 83.12 70 ASP A C 1
ATOM 529 O O . ASP A 1 70 ? -7.811 0.144 -10.873 1.00 83.12 70 ASP A O 1
ATOM 533 N N . VAL A 1 71 ? -8.415 1.486 -9.191 1.00 83.31 71 VAL A N 1
ATOM 534 C CA . VAL A 1 71 ? -7.073 2.072 -9.010 1.00 83.31 71 VAL A CA 1
ATOM 535 C C . VAL A 1 71 ? -6.023 0.990 -8.745 1.00 83.31 71 VAL A C 1
ATOM 537 O O . VAL A 1 71 ? -4.940 1.036 -9.328 1.00 83.31 71 VAL A O 1
ATOM 540 N N . ARG A 1 72 ? -6.333 -0.019 -7.920 1.00 83.75 72 ARG A N 1
ATOM 541 C CA . ARG A 1 72 ? -5.429 -1.154 -7.673 1.00 83.75 72 ARG A CA 1
ATOM 542 C C . ARG A 1 72 ? -5.187 -1.993 -8.920 1.00 83.75 72 ARG A C 1
ATOM 544 O O . ARG A 1 72 ? -4.038 -2.329 -9.196 1.00 83.75 72 ARG A O 1
ATOM 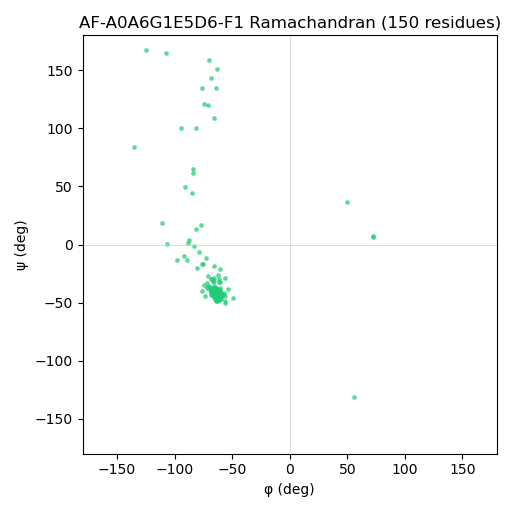551 N N . ALA A 1 73 ? -6.244 -2.327 -9.657 1.00 83.88 73 ALA A N 1
ATOM 552 C CA . ALA A 1 73 ? -6.136 -3.109 -10.884 1.00 83.88 73 ALA A CA 1
ATOM 553 C C . ALA A 1 73 ? -5.270 -2.384 -11.925 1.00 83.88 73 ALA A C 1
ATOM 555 O O . ALA A 1 73 ? -4.352 -2.978 -12.489 1.00 83.88 73 ALA A O 1
ATOM 556 N N . ARG A 1 74 ? -5.492 -1.076 -12.103 1.00 85.94 74 ARG A N 1
ATOM 557 C CA . ARG A 1 74 ? -4.696 -0.231 -13.001 1.00 85.94 74 ARG A CA 1
ATOM 558 C C . ARG A 1 74 ? -3.245 -0.125 -12.557 1.00 85.94 74 ARG A C 1
ATOM 560 O O . ARG A 1 74 ? -2.358 -0.347 -13.370 1.00 85.94 74 ARG A O 1
ATOM 567 N N . ALA A 1 75 ? -2.992 0.150 -11.277 1.00 83.44 75 ALA A N 1
ATOM 568 C CA . ALA A 1 75 ? -1.630 0.234 -10.752 1.00 83.44 75 ALA A CA 1
ATOM 569 C C . ALA A 1 75 ? -0.876 -1.094 -10.917 1.00 83.44 75 ALA A C 1
ATOM 571 O O . ALA A 1 75 ? 0.308 -1.089 -11.241 1.00 83.44 75 ALA A O 1
ATOM 572 N N . ARG A 1 76 ? -1.555 -2.238 -10.751 1.00 86.25 76 ARG A N 1
ATOM 573 C CA . ARG A 1 76 ? -0.956 -3.554 -10.998 1.00 86.25 76 ARG A CA 1
ATOM 574 C C . ARG A 1 76 ? -0.577 -3.734 -12.469 1.00 86.25 76 ARG A C 1
ATOM 576 O O . ARG A 1 76 ? 0.562 -4.091 -12.745 1.00 86.25 76 ARG A O 1
ATOM 583 N N . ALA A 1 77 ? -1.495 -3.426 -13.384 1.00 83.38 77 ALA A N 1
ATOM 584 C CA . ALA A 1 77 ? -1.235 -3.501 -14.819 1.00 83.38 77 ALA A CA 1
ATOM 585 C C . ALA A 1 77 ? -0.095 -2.559 -15.250 1.00 83.38 77 ALA A C 1
ATOM 587 O O . ALA A 1 77 ? 0.767 -2.943 -16.036 1.00 83.38 77 ALA A O 1
ATOM 588 N N . GLU A 1 78 ? -0.043 -1.341 -14.701 1.00 84.50 78 GLU A N 1
ATOM 589 C CA . GLU A 1 78 ? 1.030 -0.383 -14.982 1.00 84.50 78 GLU A CA 1
ATOM 590 C C . GLU A 1 78 ? 2.393 -0.855 -14.463 1.00 84.50 78 GLU A C 1
ATOM 592 O O . GLU A 1 78 ? 3.394 -0.633 -15.140 1.00 84.50 78 GLU A O 1
ATOM 597 N N . ILE A 1 79 ? 2.463 -1.535 -13.311 1.00 82.56 79 ILE A N 1
ATOM 598 C CA . ILE A 1 79 ? 3.716 -2.138 -12.824 1.00 82.56 79 ILE A CA 1
ATOM 599 C C . ILE A 1 79 ? 4.226 -3.189 -13.806 1.00 82.56 79 ILE A C 1
ATOM 601 O O . ILE A 1 79 ? 5.419 -3.198 -14.110 1.00 82.56 79 ILE A O 1
ATOM 605 N N . ASP A 1 80 ? 3.345 -4.061 -14.295 1.00 82.38 80 ASP A N 1
ATOM 606 C CA . ASP A 1 80 ? 3.731 -5.131 -15.216 1.00 82.38 80 ASP A CA 1
ATOM 607 C C . ASP A 1 80 ? 4.244 -4.545 -16.542 1.00 82.38 80 ASP A C 1
ATOM 609 O O . ASP A 1 80 ? 5.304 -4.944 -17.022 1.00 82.38 80 ASP A O 1
ATOM 613 N N . LEU A 1 81 ? 3.582 -3.504 -17.063 1.00 80.44 81 LEU A N 1
ATOM 614 C CA . LEU A 1 81 ? 4.055 -2.748 -18.229 1.00 80.44 81 LEU A CA 1
ATOM 615 C C . LEU A 1 81 ? 5.415 -2.083 -17.974 1.00 80.44 81 LEU A C 1
ATOM 617 O O . LEU A 1 81 ? 6.334 -2.203 -18.780 1.00 80.44 81 LEU A O 1
ATOM 621 N N . LYS A 1 82 ? 5.577 -1.409 -16.830 1.00 79.06 82 LYS A N 1
ATOM 622 C CA . LYS A 1 82 ? 6.821 -0.705 -16.487 1.00 79.06 82 LYS A CA 1
ATOM 623 C C . LYS A 1 82 ? 7.987 -1.654 -16.243 1.00 79.06 82 LYS A C 1
ATOM 625 O O . LYS A 1 82 ? 9.121 -1.283 -16.517 1.00 79.06 82 LYS A O 1
ATOM 630 N N . ARG A 1 83 ? 7.731 -2.872 -15.760 1.00 74.62 83 ARG A N 1
ATOM 631 C CA . ARG A 1 83 ? 8.756 -3.915 -15.642 1.00 74.62 83 ARG A CA 1
ATOM 632 C C . ARG A 1 83 ? 9.263 -4.375 -17.003 1.00 74.62 83 ARG A C 1
ATOM 634 O O . ARG A 1 83 ? 10.461 -4.585 -17.127 1.00 74.62 83 ARG A O 1
ATOM 641 N N . VAL A 1 84 ? 8.388 -4.496 -18.001 1.00 74.31 84 VAL A N 1
ATOM 642 C CA . VAL A 1 84 ? 8.792 -4.816 -19.380 1.00 74.31 84 VAL A CA 1
ATOM 643 C C . VAL A 1 84 ? 9.621 -3.673 -19.972 1.00 74.31 84 VAL A C 1
ATOM 645 O O . VAL A 1 84 ? 10.704 -3.922 -20.497 1.00 74.31 84 VAL A O 1
ATOM 648 N N . ASP A 1 85 ? 9.175 -2.424 -19.803 1.00 71.50 85 ASP A N 1
ATOM 649 C CA . ASP A 1 85 ? 9.913 -1.239 -20.269 1.00 71.50 85 ASP A CA 1
ATOM 650 C C . ASP A 1 85 ? 11.300 -1.107 -19.605 1.00 71.50 85 ASP A C 1
ATOM 652 O O . ASP A 1 85 ? 12.244 -0.609 -20.218 1.00 71.50 85 ASP A O 1
ATOM 656 N N . ALA A 1 86 ? 11.436 -1.554 -18.351 1.00 67.19 86 ALA A N 1
ATOM 657 C CA . ALA A 1 86 ? 12.669 -1.432 -17.573 1.00 67.19 86 ALA A CA 1
ATOM 658 C C . ALA A 1 86 ? 13.800 -2.381 -18.021 1.00 67.19 86 ALA A C 1
ATOM 660 O O . ALA A 1 86 ? 14.931 -2.217 -17.575 1.00 67.19 86 ALA A O 1
ATOM 661 N N . VAL A 1 87 ? 13.518 -3.367 -18.884 1.00 67.50 87 VAL A N 1
ATOM 662 C CA . VAL A 1 87 ? 14.529 -4.302 -19.423 1.00 67.50 87 VAL A CA 1
ATOM 663 C C . VAL A 1 87 ? 15.390 -3.643 -20.514 1.00 67.50 87 VAL A C 1
ATOM 665 O O . VAL A 1 87 ? 16.469 -4.136 -20.839 1.00 67.50 87 VAL A O 1
ATOM 668 N N . GLY A 1 88 ? 14.940 -2.517 -21.076 1.00 66.06 88 GLY A N 1
ATOM 669 C CA . GLY A 1 88 ? 15.716 -1.739 -22.041 1.00 66.06 88 GLY A CA 1
ATOM 670 C C . GLY A 1 88 ? 16.928 -1.027 -21.413 1.00 66.06 88 GLY A C 1
ATOM 671 O O . GLY A 1 88 ? 16.934 -0.767 -20.211 1.00 66.06 88 GLY A O 1
ATOM 672 N N . PRO A 1 89 ? 17.941 -0.653 -22.219 1.00 54.16 89 PRO A N 1
ATOM 673 C CA . PRO A 1 89 ? 19.176 -0.020 -21.736 1.00 54.16 89 PRO A CA 1
ATOM 674 C C . PRO A 1 89 ? 18.965 1.323 -21.005 1.00 54.16 89 PRO A C 1
ATOM 676 O O . PRO A 1 89 ? 19.804 1.691 -20.190 1.00 54.16 89 PRO A O 1
ATOM 679 N N . ASP A 1 90 ? 17.828 1.996 -21.226 1.00 60.56 90 ASP A N 1
ATOM 680 C CA . ASP A 1 90 ? 17.426 3.254 -20.566 1.00 60.56 90 ASP A CA 1
ATOM 681 C C . ASP A 1 90 ? 16.227 3.081 -19.601 1.00 60.56 90 ASP A C 1
ATOM 683 O O . ASP A 1 90 ? 15.506 4.031 -19.283 1.00 60.56 90 ASP A O 1
ATOM 687 N N . GLY A 1 91 ? 15.951 1.846 -19.176 1.00 60.56 91 GLY A N 1
ATOM 688 C CA . GLY A 1 91 ? 14.768 1.484 -18.402 1.00 60.56 91 GLY A CA 1
ATOM 689 C C . GLY A 1 91 ? 14.714 2.094 -16.994 1.00 60.56 91 GLY A C 1
ATOM 690 O O . GLY A 1 91 ? 15.423 1.660 -16.089 1.00 60.56 91 GLY A O 1
ATOM 691 N N . ASP A 1 92 ? 13.813 3.055 -16.762 1.00 66.94 92 ASP A N 1
ATOM 692 C CA . ASP A 1 92 ? 13.566 3.637 -15.432 1.00 66.94 92 ASP A CA 1
ATOM 693 C C . ASP A 1 92 ? 12.635 2.746 -14.582 1.00 66.94 92 ASP A C 1
ATOM 695 O O . ASP A 1 92 ? 11.406 2.781 -14.721 1.00 66.94 92 ASP A O 1
ATOM 699 N N . SER A 1 93 ? 13.210 1.963 -13.659 1.00 71.50 93 SER A N 1
ATOM 700 C CA . SER A 1 93 ? 12.447 1.123 -12.717 1.00 71.50 93 SER A CA 1
ATOM 701 C C . SER A 1 93 ? 11.852 1.900 -11.526 1.00 71.50 93 SER A C 1
ATOM 703 O O . SER A 1 93 ? 11.047 1.354 -10.758 1.00 71.50 93 SER A O 1
ATOM 705 N N . SER A 1 94 ? 12.181 3.192 -11.373 1.00 78.81 94 SER A N 1
ATOM 706 C CA . SER A 1 94 ? 11.711 4.018 -10.254 1.00 78.81 94 SER A CA 1
ATOM 707 C C . SER A 1 94 ? 10.186 4.144 -10.246 1.00 78.81 94 SER A C 1
ATOM 709 O O . SER A 1 94 ? 9.553 4.011 -9.199 1.00 78.81 94 SER A O 1
ATOM 711 N N . ALA A 1 95 ? 9.571 4.280 -11.425 1.00 80.88 95 ALA A N 1
ATOM 712 C CA . ALA A 1 95 ? 8.118 4.362 -11.558 1.00 80.88 95 ALA A CA 1
ATOM 713 C C . ALA A 1 95 ? 7.399 3.074 -11.109 1.00 80.88 95 ALA A C 1
ATOM 715 O O . ALA A 1 95 ? 6.358 3.145 -10.454 1.00 80.88 95 ALA A O 1
ATOM 716 N N . ALA A 1 96 ? 7.954 1.898 -11.421 1.00 83.12 96 ALA A N 1
ATOM 717 C CA . ALA A 1 96 ? 7.398 0.620 -10.969 1.00 83.12 96 ALA A CA 1
ATOM 718 C C . ALA A 1 96 ? 7.507 0.472 -9.442 1.00 83.12 96 ALA A C 1
ATOM 720 O O . ALA A 1 96 ? 6.581 -0.020 -8.793 1.00 83.12 96 ALA A O 1
ATOM 721 N N . THR A 1 97 ? 8.612 0.953 -8.865 1.00 85.19 97 THR A N 1
ATOM 722 C CA . THR A 1 97 ? 8.823 0.990 -7.412 1.00 85.19 97 THR A CA 1
ATOM 723 C C . THR A 1 97 ? 7.800 1.904 -6.732 1.00 85.19 97 THR A C 1
ATOM 725 O O . THR A 1 97 ? 7.137 1.478 -5.788 1.00 85.19 97 THR A O 1
ATOM 728 N N . ASP A 1 98 ? 7.594 3.120 -7.245 1.00 85.81 98 ASP A N 1
ATOM 729 C CA . ASP A 1 98 ? 6.620 4.080 -6.706 1.00 85.81 98 ASP A CA 1
ATOM 730 C C . ASP A 1 98 ? 5.182 3.526 -6.734 1.00 85.81 98 ASP A C 1
ATOM 732 O O . ASP A 1 98 ? 4.449 3.632 -5.747 1.00 85.81 98 ASP A O 1
ATOM 736 N N . LEU A 1 99 ? 4.781 2.875 -7.832 1.00 86.56 99 LEU A N 1
ATOM 737 C CA . LEU A 1 99 ? 3.471 2.222 -7.934 1.00 86.56 99 LEU A CA 1
ATOM 738 C C . LEU A 1 99 ? 3.325 1.068 -6.933 1.00 86.56 99 LEU A C 1
ATOM 740 O O . LEU A 1 99 ? 2.256 0.882 -6.345 1.00 86.56 99 LEU A O 1
ATOM 744 N N . ARG A 1 100 ? 4.398 0.310 -6.686 1.00 89.81 100 ARG A N 1
ATOM 745 C CA . ARG A 1 100 ? 4.397 -0.775 -5.699 1.00 89.81 100 ARG A CA 1
ATOM 746 C C . ARG A 1 100 ? 4.278 -0.246 -4.269 1.00 89.81 100 ARG A C 1
ATOM 748 O O . ARG A 1 100 ? 3.526 -0.818 -3.480 1.00 89.81 100 ARG A O 1
ATOM 755 N N . LEU A 1 101 ? 4.940 0.871 -3.956 1.00 89.75 101 LEU A N 1
ATOM 756 C CA . LEU A 1 101 ? 4.779 1.576 -2.679 1.00 89.75 101 LEU A CA 1
ATOM 757 C C . LEU A 1 101 ? 3.339 2.069 -2.482 1.00 89.75 101 LEU A C 1
ATOM 759 O O . LEU A 1 101 ? 2.781 1.906 -1.398 1.00 89.75 101 LEU A O 1
ATOM 763 N N . LEU A 1 102 ? 2.709 2.611 -3.531 1.00 87.50 102 LEU A N 1
ATOM 764 C CA . LEU A 1 102 ? 1.303 3.021 -3.484 1.00 87.50 102 LEU A CA 1
ATOM 765 C C . LEU A 1 102 ? 0.378 1.831 -3.195 1.00 87.50 102 LEU A C 1
ATOM 767 O O . LEU A 1 102 ? -0.480 1.920 -2.318 1.00 87.50 102 LEU A O 1
ATOM 771 N N . LEU A 1 103 ? 0.561 0.702 -3.888 1.00 89.25 103 LEU A N 1
ATOM 772 C CA . LEU A 1 103 ? -0.224 -0.510 -3.636 1.00 89.25 103 LEU A CA 1
ATOM 773 C C . LEU A 1 103 ? -0.051 -1.024 -2.201 1.00 89.25 103 LEU A C 1
ATOM 775 O O . LEU A 1 103 ? -1.043 -1.404 -1.577 1.00 89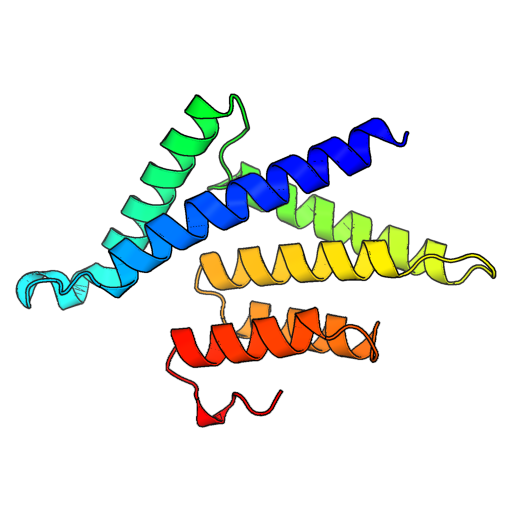.25 103 LEU A O 1
ATOM 779 N N . ALA A 1 104 ? 1.173 -1.001 -1.668 1.00 89.62 104 ALA A N 1
ATOM 780 C CA . ALA A 1 104 ? 1.460 -1.410 -0.297 1.00 89.62 104 ALA A CA 1
ATOM 781 C C . ALA A 1 104 ? 0.749 -0.512 0.726 1.00 89.62 104 ALA A C 1
ATOM 783 O O . ALA A 1 104 ? 0.098 -1.012 1.643 1.00 89.62 104 ALA A O 1
ATOM 784 N N . LEU A 1 105 ? 0.790 0.808 0.530 1.00 84.88 105 LEU A N 1
ATOM 785 C CA . LEU A 1 105 ? 0.089 1.768 1.381 1.00 84.88 105 LEU A CA 1
ATOM 786 C C . LEU A 1 105 ? -1.432 1.560 1.339 1.00 84.88 105 LEU A C 1
ATOM 788 O O . LEU A 1 105 ? -2.088 1.545 2.380 1.00 84.88 105 LEU A O 1
ATOM 792 N N . LEU A 1 106 ? -1.994 1.328 0.149 1.00 84.88 106 LEU A N 1
ATOM 793 C CA . LEU A 1 106 ? -3.412 1.011 0.006 1.00 84.88 106 LEU A CA 1
ATOM 794 C C . LEU A 1 106 ? -3.768 -0.316 0.686 1.00 84.88 106 LEU A C 1
ATOM 796 O O . LEU A 1 106 ? -4.848 -0.417 1.257 1.00 84.88 106 LEU A O 1
ATOM 800 N N . ALA A 1 107 ? -2.922 -1.345 0.610 1.00 86.50 107 ALA A N 1
ATOM 801 C CA . ALA A 1 107 ? -3.160 -2.618 1.290 1.00 86.50 107 ALA A CA 1
ATOM 802 C C . ALA A 1 107 ? -3.121 -2.466 2.819 1.00 86.50 107 ALA A C 1
ATOM 804 O O . ALA A 1 107 ? -4.034 -2.940 3.491 1.00 86.50 107 ALA A O 1
ATOM 805 N N . ALA A 1 108 ? -2.139 -1.731 3.348 1.00 83.81 108 ALA A N 1
ATOM 806 C CA . ALA A 1 108 ? -2.009 -1.450 4.776 1.00 83.81 108 ALA A CA 1
ATOM 807 C C . ALA A 1 108 ? -3.240 -0.724 5.329 1.00 83.81 108 ALA A C 1
ATOM 809 O O . ALA A 1 108 ? -3.751 -1.067 6.392 1.00 83.81 108 ALA A O 1
ATOM 810 N N . ARG A 1 109 ? -3.745 0.253 4.570 1.00 76.69 109 ARG A N 1
ATOM 811 C CA . ARG A 1 109 ? -4.940 1.023 4.916 1.00 76.69 109 ARG A CA 1
ATOM 812 C C . ARG A 1 109 ? -6.194 0.158 5.052 1.00 76.69 109 ARG A C 1
ATOM 814 O O . ARG A 1 109 ? -6.980 0.390 5.958 1.00 76.69 109 ARG A O 1
ATOM 821 N N . ASP A 1 110 ? -6.358 -0.843 4.192 1.00 77.00 110 ASP A N 1
ATOM 822 C CA . ASP A 1 110 ? -7.489 -1.782 4.249 1.00 77.00 110 ASP A CA 1
ATOM 823 C C . ASP A 1 110 ? -7.267 -2.907 5.285 1.00 77.00 110 ASP A C 1
ATOM 825 O O . ASP A 1 110 ? -7.928 -3.941 5.239 1.00 77.00 110 ASP A O 1
ATOM 829 N N . GLY A 1 111 ? -6.279 -2.770 6.177 1.00 78.06 111 GLY A N 1
ATOM 830 C CA . GLY A 1 111 ? -5.948 -3.785 7.179 1.00 78.06 111 GLY A CA 1
ATOM 831 C C . GLY A 1 111 ? -5.278 -5.041 6.615 1.00 78.06 111 GLY A C 1
ATOM 832 O O . GLY A 1 111 ? -5.032 -5.990 7.357 1.00 78.06 111 GLY A O 1
ATOM 833 N N . ARG A 1 112 ? -4.929 -5.063 5.321 1.00 86.06 112 ARG A N 1
ATOM 834 C CA . ARG A 1 112 ? -4.227 -6.177 4.661 1.00 86.06 112 ARG A CA 1
ATOM 835 C C . ARG A 1 112 ? -2.720 -6.051 4.888 1.00 86.06 112 ARG A C 1
ATOM 837 O O . ARG A 1 112 ? -1.939 -5.871 3.953 1.00 86.06 112 ARG A O 1
ATOM 844 N N . THR A 1 113 ? -2.321 -6.103 6.158 1.00 86.94 113 THR A N 1
ATOM 845 C CA . THR A 1 113 ? -0.948 -5.845 6.615 1.00 86.94 113 THR A CA 1
ATOM 846 C C . THR A 1 113 ? 0.071 -6.777 5.962 1.00 86.94 113 THR A C 1
ATOM 848 O O . THR A 1 113 ? 1.104 -6.304 5.496 1.00 86.94 113 THR A O 1
ATOM 851 N N . ASP A 1 114 ? -0.221 -8.074 5.844 1.00 91.12 114 ASP A N 1
ATOM 852 C CA . ASP A 1 114 ? 0.717 -9.033 5.240 1.00 91.12 114 ASP A CA 1
ATOM 853 C C . ASP A 1 114 ? 0.940 -8.775 3.746 1.00 91.12 114 ASP A C 1
ATOM 855 O O . ASP A 1 114 ? 2.067 -8.843 3.252 1.00 91.12 114 ASP A O 1
ATOM 859 N N . GLU A 1 115 ? -0.118 -8.408 3.018 1.00 91.75 115 GLU A N 1
ATOM 860 C CA . GLU A 1 115 ? -0.008 -8.020 1.610 1.00 91.75 115 GLU A CA 1
ATOM 861 C C . GLU A 1 115 ? 0.850 -6.761 1.457 1.00 91.75 115 GLU A C 1
ATOM 863 O O . GLU A 1 115 ? 1.708 -6.708 0.574 1.00 91.75 115 GLU A O 1
ATOM 868 N N . ALA A 1 116 ? 0.659 -5.773 2.333 1.00 91.44 116 ALA A N 1
ATOM 869 C CA . ALA A 1 116 ? 1.449 -4.550 2.335 1.00 91.44 116 ALA A CA 1
ATOM 870 C C . ALA A 1 116 ? 2.936 -4.820 2.605 1.00 91.44 116 ALA A C 1
ATOM 872 O O . ALA A 1 116 ? 3.786 -4.354 1.846 1.00 91.44 116 ALA A O 1
ATOM 873 N N . LEU A 1 117 ? 3.257 -5.617 3.630 1.00 93.38 117 LEU A N 1
ATOM 874 C CA . LEU A 1 117 ? 4.635 -5.998 3.952 1.00 93.38 117 LEU A CA 1
ATOM 875 C C . LEU A 1 117 ? 5.289 -6.779 2.807 1.00 93.38 117 LEU A C 1
ATOM 877 O O . LEU A 1 117 ? 6.432 -6.502 2.443 1.00 93.38 117 LEU A O 1
ATOM 881 N N . ARG A 1 118 ? 4.552 -7.694 2.166 1.00 94.62 118 ARG A N 1
ATOM 882 C CA . ARG A 1 118 ? 5.028 -8.415 0.978 1.00 94.62 118 ARG A CA 1
ATOM 883 C C . ARG A 1 118 ? 5.355 -7.461 -0.173 1.00 94.62 118 ARG A C 1
ATOM 885 O O . ARG A 1 118 ? 6.397 -7.606 -0.808 1.00 94.62 118 ARG A O 1
ATOM 892 N N . LEU A 1 119 ? 4.498 -6.474 -0.434 1.00 92.94 119 LEU A N 1
ATOM 893 C CA . LEU A 1 119 ? 4.723 -5.474 -1.483 1.00 92.94 119 LEU A CA 1
ATOM 894 C C . LEU A 1 119 ? 5.918 -4.560 -1.168 1.00 92.94 119 LEU A C 1
ATOM 896 O O . LEU A 1 119 ? 6.702 -4.269 -2.072 1.00 92.94 119 LEU A O 1
ATOM 900 N N . TYR A 1 120 ? 6.114 -4.161 0.093 1.00 92.56 120 TYR A N 1
ATOM 901 C CA . TYR A 1 120 ? 7.315 -3.427 0.507 1.00 92.56 120 TYR A CA 1
ATOM 902 C C . TYR A 1 120 ? 8.589 -4.264 0.349 1.00 92.56 120 TYR A C 1
ATOM 904 O O . TYR A 1 120 ? 9.592 -3.747 -0.142 1.00 92.56 120 TYR A O 1
ATOM 912 N N . ALA A 1 121 ? 8.549 -5.557 0.682 1.00 91.94 121 ALA A N 1
ATOM 913 C CA . ALA A 1 121 ? 9.672 -6.469 0.476 1.00 91.94 121 ALA A CA 1
ATOM 914 C C . ALA A 1 121 ? 10.054 -6.582 -1.007 1.00 91.94 121 ALA A C 1
ATOM 916 O O . ALA A 1 121 ? 11.229 -6.520 -1.358 1.00 91.94 121 ALA A O 1
ATOM 917 N N . GLU A 1 122 ? 9.063 -6.727 -1.888 1.00 91.31 122 GLU A N 1
ATOM 918 C CA . GLU A 1 122 ? 9.289 -6.757 -3.335 1.00 91.31 122 GLU A CA 1
ATOM 919 C C . GLU A 1 122 ? 9.892 -5.438 -3.839 1.00 91.31 122 GLU A C 1
ATOM 921 O O . GLU A 1 122 ? 10.833 -5.466 -4.625 1.00 91.31 122 GLU A O 1
ATOM 926 N N . ALA A 1 123 ? 9.418 -4.289 -3.346 1.00 89.69 123 ALA A N 1
ATOM 927 C CA . ALA A 1 123 ? 9.962 -2.984 -3.725 1.00 89.69 123 ALA A CA 1
ATOM 928 C C . ALA A 1 123 ? 11.412 -2.801 -3.241 1.00 89.69 123 ALA A C 1
ATOM 930 O O . ALA A 1 123 ? 12.243 -2.275 -3.976 1.00 89.69 123 ALA A O 1
ATOM 931 N N . ALA A 1 124 ? 11.742 -3.286 -2.039 1.00 90.50 124 ALA A N 1
ATOM 932 C CA . ALA A 1 124 ? 13.108 -3.271 -1.513 1.00 90.50 124 ALA A CA 1
ATOM 933 C C . ALA A 1 124 ? 14.067 -4.172 -2.311 1.00 90.50 124 ALA A C 1
ATOM 935 O O . ALA A 1 124 ? 15.256 -3.876 -2.393 1.00 90.50 124 ALA A O 1
ATOM 936 N N . ARG A 1 125 ? 13.567 -5.278 -2.881 1.00 87.75 125 ARG A N 1
ATOM 937 C CA . ARG A 1 125 ? 14.354 -6.171 -3.748 1.00 87.75 125 ARG A CA 1
ATOM 938 C C . ARG A 1 125 ? 14.596 -5.553 -5.121 1.00 87.75 125 ARG A C 1
ATOM 940 O O . ARG A 1 125 ? 15.718 -5.610 -5.608 1.00 87.75 125 ARG A O 1
ATOM 947 N N . ASP A 1 126 ? 13.559 -4.961 -5.711 1.00 83.94 126 ASP A N 1
ATOM 948 C CA . ASP A 1 126 ? 13.630 -4.325 -7.031 1.00 83.94 126 ASP A CA 1
ATOM 949 C C . ASP A 1 126 ? 14.506 -3.053 -7.007 1.00 83.94 126 ASP A C 1
ATOM 951 O O . ASP A 1 126 ? 15.138 -2.720 -8.008 1.00 83.94 126 ASP A O 1
ATOM 955 N N . SER A 1 127 ? 14.578 -2.351 -5.867 1.00 83.19 127 SER A N 1
ATOM 956 C CA . SER A 1 127 ? 15.423 -1.164 -5.680 1.00 83.19 127 SER A CA 1
ATOM 957 C C . SER A 1 127 ? 16.169 -1.194 -4.333 1.00 83.19 127 SER A C 1
ATOM 959 O O . SER A 1 127 ? 15.730 -0.580 -3.358 1.00 83.19 127 SER A O 1
ATOM 961 N N . PRO A 1 128 ? 17.330 -1.879 -4.250 1.00 83.00 128 PRO A N 1
ATOM 962 C CA . PRO A 1 128 ? 18.047 -2.081 -2.985 1.00 83.00 128 PRO A CA 1
ATOM 963 C C . PRO A 1 128 ? 18.530 -0.799 -2.295 1.00 83.00 128 PRO A C 1
ATOM 965 O O . PRO A 1 128 ? 18.704 -0.792 -1.074 1.00 83.00 128 PRO A O 1
ATOM 968 N N . PHE A 1 129 ? 18.757 0.268 -3.069 1.00 84.00 129 PHE A N 1
ATOM 969 C CA . PHE A 1 129 ? 19.243 1.562 -2.582 1.00 84.00 129 PHE A CA 1
ATOM 970 C C . PHE A 1 129 ? 18.119 2.515 -2.158 1.00 84.00 129 PHE A C 1
ATOM 972 O O . PHE A 1 129 ? 18.388 3.514 -1.485 1.00 84.00 129 PHE A O 1
ATOM 979 N N . ASP A 1 130 ? 16.865 2.222 -2.516 1.00 84.38 130 ASP A N 1
ATOM 980 C CA . ASP A 1 130 ? 15.727 2.993 -2.035 1.00 84.38 130 ASP A CA 1
ATOM 981 C C . ASP A 1 130 ? 15.443 2.637 -0.569 1.00 84.38 130 ASP A C 1
ATOM 983 O O . ASP A 1 130 ? 15.173 1.491 -0.208 1.00 84.38 130 ASP A O 1
ATOM 987 N N . LYS A 1 131 ? 15.506 3.644 0.305 1.00 88.94 131 LYS A N 1
ATOM 988 C CA . LYS A 1 131 ? 15.264 3.484 1.746 1.00 88.94 131 LYS A CA 1
ATOM 989 C C . LYS A 1 131 ? 13.772 3.454 2.087 1.00 88.94 131 LYS A C 1
ATOM 991 O O . LYS A 1 131 ? 13.405 2.965 3.156 1.00 88.94 131 LYS A O 1
ATOM 996 N N . ARG A 1 132 ? 12.910 3.974 1.202 1.00 89.06 132 ARG A N 1
ATOM 997 C CA . ARG A 1 132 ? 11.470 4.138 1.457 1.00 89.06 132 ARG A CA 1
ATOM 998 C C . ARG A 1 132 ? 10.761 2.814 1.768 1.00 89.06 132 ARG A C 1
ATOM 1000 O O . ARG A 1 132 ? 10.042 2.795 2.766 1.00 89.06 132 ARG A O 1
ATOM 1007 N N . PRO A 1 133 ? 10.955 1.708 1.016 1.00 90.88 133 PRO A N 1
ATOM 1008 C CA . PRO A 1 133 ? 10.230 0.465 1.278 1.00 90.88 133 PRO A CA 1
ATOM 1009 C C . PRO A 1 133 ? 10.487 -0.100 2.683 1.00 90.88 133 PRO A C 1
ATOM 1011 O O . PRO A 1 133 ? 9.538 -0.446 3.382 1.00 90.88 133 PRO A O 1
ATOM 1014 N N . ARG A 1 134 ? 11.752 -0.134 3.130 1.00 90.38 134 ARG A N 1
ATOM 1015 C CA . ARG A 1 134 ? 12.120 -0.648 4.464 1.00 90.38 134 ARG A CA 1
ATOM 1016 C C . ARG A 1 134 ? 11.608 0.253 5.582 1.00 90.38 134 ARG A C 1
ATOM 1018 O O . ARG A 1 134 ? 11.038 -0.241 6.548 1.00 90.38 134 ARG A O 1
ATOM 1025 N N . ALA A 1 135 ? 11.745 1.572 5.427 1.00 88.31 135 ALA A N 1
ATOM 1026 C CA . ALA A 1 135 ? 11.226 2.530 6.401 1.00 88.31 135 ALA A CA 1
ATOM 1027 C C . ALA A 1 135 ? 9.699 2.416 6.556 1.00 88.31 135 ALA A C 1
ATOM 1029 O O . ALA A 1 135 ? 9.186 2.366 7.672 1.00 88.31 135 ALA A O 1
ATOM 1030 N N . LEU A 1 136 ? 8.962 2.320 5.445 1.00 88.06 136 LEU A N 1
ATOM 1031 C CA . LEU A 1 136 ? 7.505 2.172 5.472 1.00 88.06 136 LEU A CA 1
ATOM 1032 C C . LEU A 1 136 ? 7.065 0.827 6.066 1.00 88.06 136 LEU A C 1
ATOM 1034 O O . LEU A 1 136 ? 6.108 0.799 6.841 1.00 88.06 136 LEU A O 1
ATOM 1038 N N . ALA A 1 137 ? 7.777 -0.264 5.770 1.00 89.88 137 ALA A N 1
ATOM 1039 C CA . ALA A 1 137 ? 7.527 -1.566 6.385 1.00 89.88 137 ALA A CA 1
ATOM 1040 C C . ALA A 1 137 ? 7.769 -1.538 7.904 1.00 89.88 137 ALA A C 1
ATOM 1042 O O . ALA A 1 137 ? 6.907 -1.973 8.667 1.00 89.88 137 ALA A O 1
ATOM 1043 N N . TYR A 1 138 ? 8.873 -0.932 8.355 1.00 86.75 138 TYR A N 1
ATOM 1044 C CA . TYR A 1 138 ? 9.162 -0.723 9.777 1.00 86.75 138 TYR A CA 1
ATOM 1045 C C . TYR A 1 138 ? 8.040 0.048 10.491 1.00 86.75 138 TYR A C 1
ATOM 1047 O O . TYR A 1 138 ? 7.561 -0.371 11.550 1.00 86.75 138 TYR A O 1
ATOM 1055 N N . HIS A 1 139 ? 7.585 1.163 9.909 1.00 85.25 139 HIS A N 1
ATOM 1056 C CA . HIS A 1 139 ? 6.501 1.957 10.486 1.00 85.25 139 HIS A CA 1
ATOM 1057 C C . HIS A 1 139 ? 5.182 1.184 10.530 1.00 85.25 139 HIS A C 1
ATOM 1059 O O . HIS A 1 139 ? 4.474 1.254 11.534 1.00 85.25 139 HIS A O 1
ATOM 1065 N N . LEU A 1 140 ? 4.868 0.408 9.490 1.00 85.00 140 LEU A N 1
ATOM 1066 C CA . LEU A 1 140 ? 3.681 -0.441 9.474 1.00 85.00 140 LEU A CA 1
ATOM 1067 C C . LEU A 1 140 ? 3.732 -1.512 10.573 1.00 85.00 140 LEU A C 1
ATOM 1069 O O . LEU A 1 140 ? 2.770 -1.649 11.326 1.00 85.00 140 LEU A O 1
ATOM 1073 N N . CYS A 1 141 ? 4.860 -2.211 10.729 1.00 81.38 141 CYS A N 1
ATOM 1074 C CA . CYS A 1 141 ? 5.068 -3.170 11.817 1.00 81.38 141 CYS A CA 1
ATOM 1075 C C . CYS A 1 141 ? 4.869 -2.517 13.193 1.00 81.38 141 CYS A C 1
ATOM 1077 O O . CYS A 1 141 ? 4.173 -3.075 14.041 1.00 81.38 141 CYS A O 1
ATOM 1079 N N . CYS A 1 142 ? 5.411 -1.312 13.402 1.00 78.31 142 CYS A N 1
ATOM 1080 C CA . CYS A 1 142 ? 5.204 -0.550 14.633 1.00 78.31 142 CYS A CA 1
ATOM 1081 C C . CYS A 1 142 ? 3.724 -0.219 14.885 1.00 78.31 142 CYS A C 1
ATOM 1083 O O . CYS A 1 142 ? 3.250 -0.407 16.003 1.00 78.31 142 CYS A O 1
ATOM 1085 N N . MET A 1 143 ? 2.994 0.249 13.866 1.00 75.81 143 MET A N 1
ATOM 1086 C CA . MET A 1 143 ? 1.570 0.594 13.983 1.00 75.81 143 MET A CA 1
ATOM 1087 C C . MET A 1 143 ? 0.683 -0.630 14.238 1.00 75.81 143 MET A C 1
ATOM 1089 O O . MET A 1 143 ? -0.325 -0.522 14.928 1.00 75.81 143 MET A O 1
ATOM 1093 N N . CYS A 1 144 ? 1.060 -1.796 13.713 1.00 77.94 144 CYS A N 1
ATOM 1094 C CA . CYS A 1 144 ? 0.333 -3.049 13.915 1.00 77.94 144 CYS A CA 1
ATOM 1095 C C . CYS A 1 144 ? 0.759 -3.817 15.180 1.00 77.94 144 CYS A C 1
ATOM 1097 O O . CYS A 1 144 ? 0.296 -4.936 15.378 1.00 77.94 144 CYS A O 1
ATOM 1099 N N . GLY A 1 145 ? 1.661 -3.275 16.008 1.00 77.31 145 GLY A N 1
ATOM 1100 C CA . GLY A 1 145 ? 2.172 -3.959 17.203 1.00 77.31 145 GLY A CA 1
ATOM 1101 C C . GLY A 1 145 ? 3.126 -5.131 16.920 1.00 77.31 145 GLY A C 1
ATOM 1102 O O . GLY A 1 145 ? 3.543 -5.818 17.845 1.00 77.31 145 GLY A O 1
ATOM 1103 N N . ARG A 1 146 ? 3.536 -5.338 15.663 1.00 80.69 146 ARG A N 1
ATOM 1104 C CA . ARG A 1 146 ? 4.415 -6.430 15.202 1.00 80.69 146 ARG A CA 1
ATOM 1105 C C . ARG A 1 146 ? 5.889 -6.023 15.248 1.00 80.69 146 ARG A C 1
ATOM 1107 O O . ARG A 1 146 ? 6.609 -6.136 14.259 1.00 80.69 146 ARG A O 1
ATOM 1114 N N . ARG A 1 147 ? 6.350 -5.480 16.381 1.00 74.00 147 ARG A N 1
ATOM 1115 C CA . ARG A 1 147 ? 7.724 -4.945 16.504 1.00 74.00 147 ARG A CA 1
ATOM 1116 C C . ARG A 1 147 ? 8.812 -5.994 16.284 1.00 74.00 147 ARG A C 1
ATOM 1118 O O . ARG A 1 147 ? 9.877 -5.644 15.793 1.00 74.00 147 ARG A O 1
ATOM 1125 N N . GLU A 1 148 ? 8.548 -7.255 16.603 1.00 76.88 148 GLU A N 1
ATOM 1126 C CA . GLU A 1 148 ? 9.518 -8.340 16.399 1.00 76.88 148 GLU A CA 1
ATOM 1127 C C . GLU A 1 148 ? 9.812 -8.592 14.914 1.00 76.88 148 GLU A C 1
ATOM 1129 O O . GLU A 1 148 ? 10.929 -8.938 14.538 1.00 76.88 148 GLU A O 1
ATOM 1134 N N . GLU A 1 149 ? 8.834 -8.314 14.052 1.00 75.88 149 GLU A N 1
ATOM 1135 C CA . GLU A 1 149 ? 8.956 -8.422 12.600 1.00 75.88 149 GLU A CA 1
ATOM 1136 C C . GLU A 1 149 ? 9.479 -7.132 11.956 1.00 75.88 149 GLU A C 1
ATOM 1138 O O . GLU A 1 149 ? 9.639 -7.065 10.741 1.00 75.88 149 GLU A O 1
ATOM 1143 N N . ALA A 1 150 ? 9.781 -6.096 12.748 1.00 72.12 150 ALA A N 1
ATOM 1144 C CA . ALA A 1 150 ? 10.243 -4.799 12.258 1.00 72.12 150 ALA A CA 1
ATOM 1145 C C . ALA A 1 150 ? 11.727 -4.796 11.828 1.00 72.12 150 ALA A C 1
ATOM 1147 O O . ALA A 1 150 ? 12.335 -3.737 11.683 1.00 72.12 150 ALA A O 1
ATOM 1148 N N . ARG A 1 151 ? 12.331 -5.969 11.616 1.00 74.25 151 ARG A N 1
ATOM 1149 C CA . ARG A 1 151 ? 13.731 -6.128 11.203 1.00 74.25 151 ARG A CA 1
ATOM 1150 C C . ARG A 1 151 ? 13.853 -5.991 9.675 1.00 74.25 151 ARG A C 1
ATOM 1152 O O . ARG A 1 151 ? 14.152 -6.964 8.988 1.00 74.25 151 ARG A O 1
ATOM 1159 N N . TRP A 1 152 ? 13.556 -4.792 9.169 1.00 71.75 152 TRP A N 1
ATOM 1160 C CA . TRP A 1 152 ? 13.540 -4.425 7.744 1.00 71.75 152 TRP A CA 1
ATOM 1161 C C . TRP A 1 152 ? 14.791 -3.667 7.305 1.00 71.75 152 TRP A C 1
ATOM 1163 O O . TRP A 1 152 ? 15.243 -2.77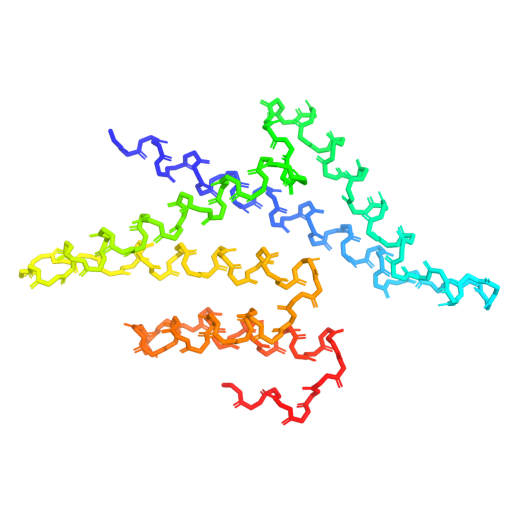1 8.050 1.00 71.75 152 TRP A O 1
#

Secondary structure (DSSP, 8-state):
-HHHHHHHHHHHHHHHHHHHHHHHHHHH----GGGGGGHHHHHHHHHHHHHHHHHHHTT---SSHHHHHHHHHHHHHHHHHHHHHTTSTT---HHHHHHHHHHHHHHHHTT-HHHHHHHHHHHHHH-TT-SHHHHHHHHHHHHTT-GGG---

Nearest PDB structures (foldseek):
  4zlh-assembly1_A  TM=5.868E-01  e=8.291E-01  Escherichia coli O157:H7
  6hft-assembly1_A  TM=6.389E-01  e=1.134E+00  Saccharomyces cerevisiae
  8re6-assembly1_A  TM=4.380E-01  e=6.729E-01  Homo sapiens
  6q9i-assembly1_A  TM=4.272E-01  e=6.387E-01  Homo sapiens
  8re8-assembly1_A  TM=4.311E-01  e=8.291E-01  Homo sapiens

Organism: NCBI:txid110450

Foldseek 3Di:
DVVVVVVVVVVVVVCVVLVVVVVVVVVPDDDDPVCVVVVVVVVLVVVQVSQVVVCVVVVHDRCDDPVVVVLLVVLVVVLVVLVVQQVDPPRDNVSSLVSLQVNLVSCLSNVVLVSSLVSLVVSCVSPVPDPVSLVVNLVSCVVVVNNVPNPD

Radius of gyration: 16.9 Å; Cα contacts (8 Å, |Δi|>4): 103; chains: 1; bounding box: 37×28×49 Å

Mean predicted aligned error: 12.75 Å

pLDDT: mean 71.37, std 16.36, range [28.53, 94.62]